Protein AF-A0A662STI5-F1 (afdb_monomer_lite)

Sequence (161 aa):
CRAIEQAEGKAYVLIDSKSPAATAALYTACLLKGAQPFTLSPGAPSPLPVAKSLELGENEKAVLLALLELGEATVREIASVVSLEKGRRGRPRRGEESGKAKEALVDYYIDKLRKLGLVKNSLRKANRQLIYLLTEEGESTARFIAAAEGYLAHPQIEVEA

Structure (mmCIF, N/CA/C/O backbone):
data_AF-A0A662STI5-F1
#
_entry.id   AF-A0A662STI5-F1
#
loop_
_atom_site.group_PDB
_atom_site.id
_atom_site.type_symbol
_atom_site.label_atom_id
_atom_site.label_alt_id
_atom_site.label_comp_id
_atom_site.label_asym_id
_atom_site.label_entity_id
_atom_site.label_seq_id
_atom_site.pdbx_PDB_ins_code
_atom_site.Cartn_x
_atom_site.Cartn_y
_atom_site.Cartn_z
_atom_site.occupancy
_atom_site.B_iso_or_equiv
_atom_site.auth_seq_id
_atom_site.auth_comp_id
_atom_site.auth_asym_id
_atom_site.auth_atom_id
_atom_site.pdbx_PDB_model_num
ATOM 1 N N . CYS A 1 1 ? 21.373 -1.594 -24.926 1.00 44.91 1 CYS A N 1
ATOM 2 C CA . CYS A 1 1 ? 20.059 -2.065 -24.434 1.00 44.91 1 CYS A CA 1
ATOM 3 C C . CYS A 1 1 ? 19.140 -2.388 -25.610 1.00 44.91 1 CYS A C 1
ATOM 5 O O . CYS A 1 1 ? 19.029 -1.573 -26.518 1.00 44.91 1 CYS A O 1
ATOM 7 N N . ARG A 1 2 ? 18.520 -3.572 -25.625 1.00 44.34 2 ARG A N 1
ATOM 8 C CA . ARG A 1 2 ? 17.492 -3.965 -26.603 1.00 44.34 2 ARG A CA 1
ATOM 9 C C . ARG A 1 2 ? 16.184 -4.173 -25.839 1.00 44.34 2 ARG A C 1
ATOM 11 O O . ARG A 1 2 ? 16.190 -4.902 -24.854 1.00 44.34 2 ARG A O 1
ATOM 18 N N . ALA A 1 3 ? 15.100 -3.538 -26.278 1.00 46.34 3 ALA A N 1
ATOM 19 C CA . ALA A 1 3 ? 13.754 -3.935 -25.875 1.00 46.34 3 ALA A CA 1
ATOM 20 C C . ALA A 1 3 ? 13.403 -5.201 -26.663 1.00 46.34 3 ALA A C 1
ATOM 22 O O . ALA A 1 3 ? 13.527 -5.189 -27.889 1.00 46.34 3 ALA A O 1
ATOM 23 N N . ILE A 1 4 ? 13.035 -6.288 -25.987 1.00 51.09 4 ILE A N 1
ATOM 24 C CA . ILE A 1 4 ? 12.625 -7.525 -26.656 1.00 51.09 4 ILE A CA 1
ATOM 25 C C . ILE A 1 4 ? 11.181 -7.839 -26.265 1.00 51.09 4 ILE A C 1
ATOM 27 O O . ILE A 1 4 ? 10.839 -7.855 -25.086 1.00 51.09 4 ILE A O 1
ATOM 31 N N . GLU A 1 5 ? 10.391 -8.005 -27.327 1.00 54.44 5 GLU A N 1
ATOM 32 C CA . GLU A 1 5 ? 9.083 -8.645 -27.493 1.00 54.44 5 GLU A CA 1
ATOM 33 C C . GLU A 1 5 ? 8.128 -8.704 -26.291 1.00 54.44 5 GLU A C 1
ATOM 35 O O . GLU A 1 5 ? 8.380 -9.342 -25.271 1.00 54.44 5 GLU A O 1
ATOM 40 N N . GLN A 1 6 ? 6.939 -8.124 -26.494 1.00 51.53 6 GLN A N 1
ATOM 41 C CA . GLN A 1 6 ? 5.747 -8.516 -25.749 1.00 51.53 6 GLN A CA 1
ATOM 42 C C . GLN A 1 6 ? 5.339 -9.924 -26.189 1.00 51.53 6 GLN A C 1
ATOM 44 O O . GLN A 1 6 ? 4.717 -10.093 -27.235 1.00 51.53 6 GLN A O 1
ATOM 49 N N . ALA A 1 7 ? 5.659 -10.925 -25.379 1.00 52.59 7 ALA A N 1
ATOM 50 C CA . ALA A 1 7 ? 5.069 -12.252 -25.491 1.00 52.59 7 ALA A CA 1
ATOM 51 C C . ALA A 1 7 ? 4.117 -12.448 -24.306 1.00 52.59 7 ALA A C 1
ATOM 53 O O . ALA A 1 7 ? 4.483 -12.187 -23.161 1.00 52.59 7 ALA A O 1
ATOM 54 N N . GLU A 1 8 ? 2.873 -12.855 -24.577 1.00 57.47 8 GLU A N 1
ATOM 55 C CA . GLU A 1 8 ? 1.885 -13.215 -23.541 1.00 57.47 8 GLU A CA 1
ATOM 56 C C . GLU A 1 8 ? 1.605 -12.115 -22.487 1.00 57.47 8 GLU A C 1
ATOM 58 O O . GLU A 1 8 ? 1.309 -12.410 -21.330 1.00 57.47 8 GLU A O 1
ATOM 63 N N . GLY A 1 9 ? 1.722 -10.832 -22.853 1.00 57.84 9 GLY A N 1
ATOM 64 C CA . GLY A 1 9 ? 1.505 -9.705 -21.930 1.00 57.84 9 GLY A CA 1
ATOM 65 C C . GLY A 1 9 ? 2.665 -9.420 -20.963 1.00 57.84 9 GLY A C 1
ATOM 66 O O . GLY A 1 9 ? 2.516 -8.604 -20.054 1.00 57.84 9 GLY A O 1
ATOM 67 N N . LYS A 1 10 ? 3.827 -10.055 -21.151 1.00 57.94 10 LYS A N 1
ATOM 68 C CA . LYS A 1 10 ? 5.047 -9.831 -20.358 1.00 57.94 10 LYS A CA 1
ATOM 69 C C . LYS A 1 10 ? 6.057 -9.017 -21.165 1.00 57.94 10 LYS A C 1
ATOM 71 O O . LYS A 1 10 ? 6.181 -9.221 -22.370 1.00 57.94 10 LYS A O 1
ATOM 76 N N . ALA A 1 11 ? 6.774 -8.102 -20.509 1.00 62.59 11 ALA A N 1
ATOM 77 C CA . ALA A 1 11 ? 7.857 -7.342 -21.130 1.00 62.59 11 ALA A CA 1
ATOM 78 C C . ALA A 1 11 ? 9.202 -7.745 -20.524 1.00 62.59 11 ALA A C 1
ATOM 80 O O . ALA A 1 11 ? 9.380 -7.756 -19.306 1.00 62.59 11 ALA A O 1
ATOM 81 N N . TYR A 1 12 ? 10.174 -8.050 -21.377 1.00 62.16 12 TYR A N 1
ATOM 82 C CA . TYR A 1 12 ? 11.503 -8.456 -20.938 1.00 62.16 12 TYR A CA 1
ATOM 83 C C . TYR A 1 12 ? 12.468 -7.275 -21.050 1.00 62.16 12 TYR A C 1
ATOM 85 O O . TYR A 1 12 ? 12.657 -6.698 -22.123 1.00 62.16 12 TYR A O 1
ATOM 93 N N . VAL A 1 13 ? 13.089 -6.911 -19.927 1.00 63.44 13 VAL A N 1
ATOM 94 C CA . VAL A 1 13 ? 14.105 -5.861 -19.857 1.00 63.44 13 VAL A CA 1
ATOM 95 C C . VAL A 1 13 ? 15.464 -6.532 -19.714 1.00 63.44 13 VAL A C 1
ATOM 97 O O . VAL A 1 13 ? 15.812 -7.103 -18.679 1.00 63.44 13 VAL A O 1
ATOM 100 N N . LEU A 1 14 ? 16.270 -6.451 -20.770 1.00 63.44 14 LEU A N 1
ATOM 101 C CA . LEU A 1 14 ? 17.665 -6.854 -20.684 1.00 63.44 14 LEU A CA 1
ATOM 102 C C . LEU 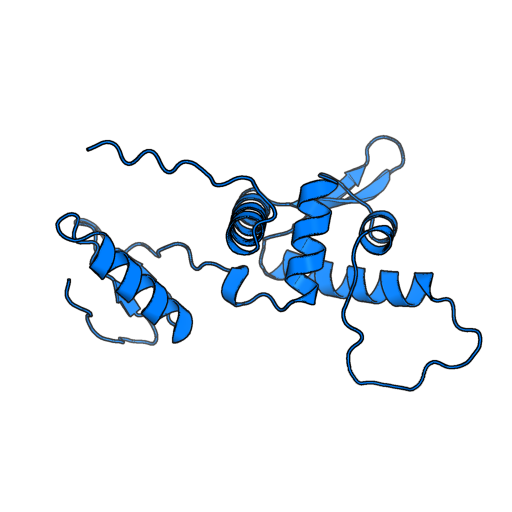A 1 14 ? 18.425 -5.816 -19.850 1.00 63.44 14 LEU A C 1
ATOM 104 O O . LEU A 1 14 ? 18.643 -4.691 -20.307 1.00 63.44 14 LEU A O 1
ATOM 108 N N . ILE A 1 15 ? 18.835 -6.209 -18.644 1.00 62.03 15 ILE A N 1
ATOM 109 C CA . ILE A 1 15 ? 19.757 -5.426 -17.823 1.00 62.03 15 ILE A CA 1
ATOM 110 C C . ILE A 1 15 ? 21.153 -5.605 -18.411 1.00 62.03 15 ILE A C 1
ATOM 112 O O . ILE A 1 15 ? 21.762 -6.663 -18.278 1.00 62.03 15 ILE A O 1
ATOM 116 N N . ASP A 1 16 ? 21.644 -4.568 -19.081 1.00 58.94 16 ASP A N 1
ATOM 117 C CA . ASP A 1 16 ? 23.024 -4.489 -19.549 1.00 58.94 16 ASP A CA 1
ATOM 118 C C . ASP A 1 16 ? 23.764 -3.479 -18.667 1.00 58.94 16 ASP A C 1
ATOM 120 O O . ASP A 1 16 ? 23.479 -2.277 -18.710 1.00 58.94 16 ASP A O 1
ATOM 124 N N . SER A 1 17 ? 24.706 -3.965 -17.853 1.00 58.00 17 SER A N 1
ATOM 125 C CA . SER A 1 17 ? 25.509 -3.137 -16.941 1.00 58.00 17 SER A CA 1
ATOM 126 C C . SER A 1 17 ? 2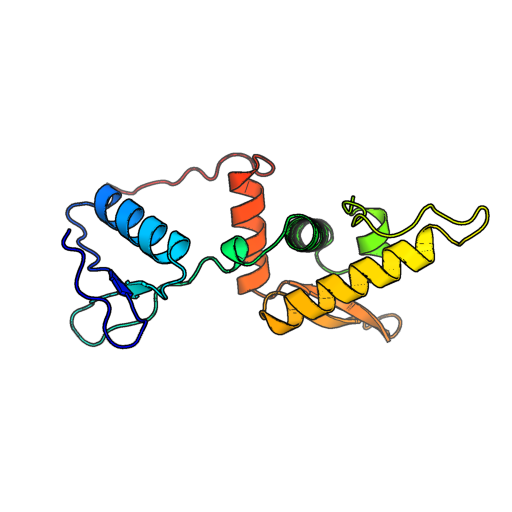6.338 -2.076 -17.669 1.00 58.00 17 SER A C 1
ATOM 128 O O . SER A 1 17 ? 26.776 -1.111 -17.051 1.00 58.00 17 SER A O 1
ATOM 130 N N . LYS A 1 18 ? 26.503 -2.194 -18.994 1.00 64.81 18 LYS A N 1
ATOM 131 C CA . LYS A 1 18 ? 27.206 -1.211 -19.828 1.00 64.81 18 LYS A CA 1
ATOM 132 C C . LYS A 1 18 ? 26.407 0.069 -20.078 1.00 64.81 18 LYS A C 1
ATOM 134 O O . LYS A 1 18 ? 26.976 1.051 -20.548 1.00 64.81 18 LYS A O 1
ATOM 139 N N . SER A 1 19 ? 25.099 0.086 -19.802 1.00 70.00 19 SER A N 1
ATOM 140 C CA . SER A 1 19 ? 24.299 1.314 -19.883 1.00 70.00 19 SER A CA 1
ATOM 141 C C . SER A 1 19 ? 23.161 1.331 -18.852 1.00 70.00 19 SER A C 1
ATOM 143 O O . SER A 1 19 ? 22.010 0.996 -19.165 1.00 70.00 19 SER A O 1
ATOM 145 N N . PRO A 1 20 ? 23.456 1.769 -17.614 1.00 69.31 20 PRO A N 1
ATOM 146 C CA . PRO A 1 20 ? 22.455 1.907 -16.556 1.00 69.31 20 PRO A CA 1
ATOM 147 C C . PRO A 1 20 ? 21.299 2.841 -16.944 1.00 69.31 20 PRO A C 1
ATOM 149 O O . PRO A 1 20 ? 20.137 2.511 -16.723 1.00 69.31 20 PRO A O 1
ATOM 152 N N . ALA A 1 21 ? 21.597 3.965 -17.608 1.00 70.19 21 ALA A N 1
ATOM 153 C CA . ALA A 1 21 ? 20.594 4.954 -18.013 1.00 70.19 21 ALA A CA 1
ATOM 154 C C . ALA A 1 21 ? 19.565 4.392 -19.009 1.00 70.19 21 ALA A C 1
ATOM 156 O O . ALA A 1 21 ? 18.362 4.606 -18.863 1.00 70.19 21 ALA A O 1
ATOM 157 N N . ALA A 1 22 ? 20.019 3.628 -20.006 1.00 67.81 22 ALA A N 1
ATOM 158 C CA . ALA A 1 22 ? 19.121 3.023 -20.983 1.00 67.81 22 ALA A CA 1
ATOM 159 C C . ALA A 1 22 ? 18.319 1.851 -20.387 1.00 67.81 22 ALA A C 1
ATOM 161 O O . ALA A 1 22 ? 17.165 1.645 -20.763 1.00 67.81 22 ALA A O 1
ATOM 162 N N . THR A 1 23 ? 18.884 1.126 -19.417 1.00 70.50 23 THR A N 1
ATOM 163 C CA . THR A 1 23 ? 18.156 0.102 -18.650 1.00 70.50 23 THR A CA 1
ATOM 164 C C . THR A 1 23 ? 17.048 0.729 -17.797 1.00 70.50 23 THR A C 1
ATOM 166 O O . THR A 1 23 ? 15.911 0.260 -17.836 1.00 70.50 23 THR A O 1
ATOM 169 N N . ALA A 1 24 ? 17.337 1.835 -17.103 1.00 71.12 24 ALA A N 1
ATOM 170 C CA . ALA A 1 24 ? 16.351 2.579 -16.320 1.00 71.12 24 ALA A CA 1
ATOM 171 C C . ALA A 1 24 ? 15.213 3.132 -17.197 1.00 71.12 24 ALA A C 1
ATOM 173 O O . ALA A 1 24 ? 14.042 2.979 -16.857 1.00 71.12 24 ALA A O 1
ATOM 174 N N . ALA A 1 25 ? 15.534 3.705 -18.361 1.00 71.06 25 ALA A N 1
ATOM 175 C CA . ALA A 1 25 ? 14.530 4.218 -19.294 1.00 71.06 25 ALA A CA 1
ATOM 176 C C . ALA A 1 25 ? 13.579 3.119 -19.806 1.00 71.06 25 ALA A C 1
ATOM 178 O O . ALA A 1 25 ? 12.366 3.326 -19.865 1.00 71.06 25 ALA A O 1
ATOM 179 N N . LEU A 1 26 ? 14.111 1.937 -20.144 1.00 70.44 26 LEU A N 1
ATOM 180 C CA . LEU A 1 26 ? 13.309 0.796 -20.599 1.00 70.44 26 LEU A CA 1
ATOM 181 C C . LEU A 1 26 ? 12.436 0.214 -19.489 1.00 70.44 26 LEU A C 1
ATOM 183 O O . LEU A 1 26 ? 11.276 -0.112 -19.736 1.00 70.44 26 LEU A O 1
ATOM 187 N N . TYR A 1 27 ? 12.973 0.114 -18.275 1.00 74.38 27 TYR A N 1
ATOM 188 C CA . TYR A 1 27 ? 12.219 -0.305 -17.101 1.00 74.38 27 TYR A CA 1
ATOM 189 C C . TYR A 1 27 ? 11.026 0.632 -16.851 1.00 74.38 27 TYR A C 1
ATOM 191 O O . TYR A 1 27 ? 9.886 0.170 -16.814 1.00 74.38 27 TYR A O 1
ATOM 199 N N . THR A 1 28 ? 11.251 1.948 -16.823 1.00 69.69 28 THR A N 1
ATOM 200 C CA . THR A 1 28 ? 10.182 2.950 -16.672 1.00 69.69 28 THR A CA 1
ATOM 201 C C . THR A 1 28 ? 9.148 2.869 -17.798 1.00 69.69 28 THR A C 1
ATOM 203 O O . THR A 1 28 ? 7.947 2.931 -17.543 1.00 69.69 28 THR A O 1
ATOM 206 N N . ALA A 1 29 ? 9.582 2.679 -19.047 1.00 68.62 29 ALA A N 1
ATOM 207 C CA . ALA A 1 29 ? 8.671 2.533 -20.181 1.00 68.62 29 ALA A CA 1
ATOM 208 C C . ALA A 1 29 ? 7.786 1.275 -20.080 1.00 68.62 29 ALA A C 1
ATOM 210 O O . ALA A 1 29 ? 6.603 1.343 -20.417 1.00 68.62 29 ALA A O 1
ATOM 211 N N . CYS A 1 30 ? 8.326 0.150 -19.593 1.00 69.31 30 CYS A N 1
ATOM 212 C CA . CYS A 1 30 ? 7.550 -1.073 -19.354 1.00 69.31 30 CYS A CA 1
ATOM 213 C C . CYS A 1 30 ? 6.457 -0.833 -18.314 1.00 69.31 30 CYS A C 1
ATOM 215 O O . CYS A 1 30 ? 5.295 -1.172 -18.545 1.00 69.31 30 CYS A O 1
ATOM 217 N N . LEU A 1 31 ? 6.820 -0.168 -17.218 1.00 69.12 31 LEU A N 1
ATOM 218 C CA . LEU A 1 31 ? 5.886 0.160 -16.155 1.00 69.12 31 LEU A CA 1
ATOM 219 C C . LEU A 1 31 ? 4.757 1.093 -16.630 1.00 69.12 31 LEU A C 1
ATOM 221 O O . LEU A 1 31 ? 3.587 0.812 -16.389 1.00 69.12 31 LEU A O 1
ATOM 225 N N . LEU A 1 32 ? 5.078 2.154 -17.382 1.00 64.56 32 LEU A N 1
ATOM 226 C CA . LEU A 1 32 ? 4.081 3.080 -17.946 1.00 64.56 32 LEU A CA 1
ATOM 227 C C . LEU A 1 32 ? 3.114 2.410 -18.934 1.00 64.56 32 LEU A C 1
ATOM 229 O O . LE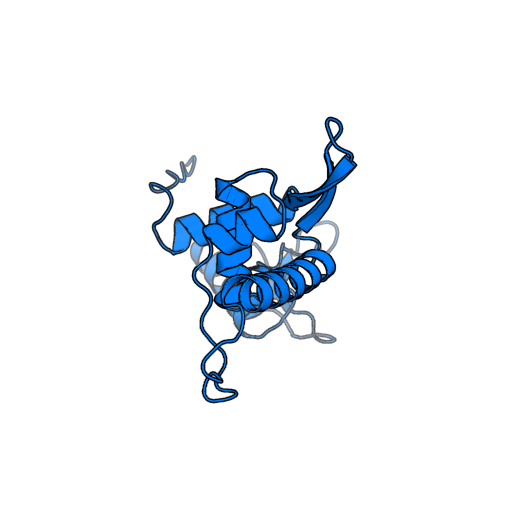U A 1 32 ? 2.008 2.900 -19.157 1.00 64.56 32 LEU A O 1
ATOM 233 N N . LYS A 1 33 ? 3.529 1.303 -19.554 1.00 66.00 33 LYS A N 1
ATOM 234 C CA . LYS A 1 33 ? 2.703 0.506 -20.469 1.00 66.00 33 LYS A CA 1
ATOM 235 C C . LYS A 1 33 ? 1.936 -0.617 -19.762 1.00 66.00 33 LYS A C 1
ATOM 237 O O . LYS A 1 33 ? 1.266 -1.385 -20.446 1.00 66.00 33 LYS A O 1
ATOM 242 N N . GLY A 1 34 ? 2.016 -0.705 -18.431 1.00 59.22 34 GLY A N 1
ATOM 243 C CA . GLY A 1 34 ? 1.344 -1.736 -17.637 1.00 59.22 34 GLY A CA 1
ATOM 244 C C . GLY A 1 34 ? 1.923 -3.137 -17.836 1.00 59.22 34 GLY A C 1
ATOM 245 O O . GLY A 1 34 ? 1.229 -4.123 -17.608 1.00 59.22 34 GLY A O 1
ATOM 246 N N . ALA A 1 35 ? 3.170 -3.242 -18.300 1.00 65.12 35 ALA A N 1
ATOM 247 C CA . ALA A 1 35 ? 3.834 -4.519 -18.505 1.00 65.12 35 ALA A CA 1
ATOM 248 C C . ALA A 1 35 ? 4.718 -4.861 -17.300 1.00 65.12 35 ALA A C 1
ATOM 250 O O . ALA A 1 35 ? 5.471 -4.014 -16.823 1.00 65.12 35 ALA A O 1
ATOM 251 N N . GLN A 1 36 ? 4.673 -6.116 -16.844 1.00 67.25 36 GLN A N 1
ATOM 252 C CA . GLN A 1 36 ? 5.585 -6.639 -15.824 1.00 67.25 36 GLN A CA 1
ATOM 253 C C . GLN A 1 36 ? 6.995 -6.748 -16.428 1.00 67.25 36 GLN A C 1
ATOM 255 O O . GLN A 1 36 ? 7.177 -7.560 -17.341 1.00 67.25 36 GLN A O 1
ATOM 260 N N . PRO A 1 37 ? 7.984 -5.970 -15.946 1.00 69.75 37 PRO A N 1
ATOM 261 C CA . PRO A 1 37 ? 9.355 -6.095 -16.400 1.00 69.75 37 PRO A CA 1
ATOM 262 C C . PRO A 1 37 ? 9.997 -7.349 -15.793 1.00 69.75 37 PRO A C 1
ATOM 264 O O . PRO A 1 37 ? 9.776 -7.680 -14.626 1.00 69.75 37 PRO A O 1
ATOM 267 N N . PHE A 1 38 ? 10.821 -8.032 -16.580 1.00 65.75 38 PHE A N 1
ATOM 268 C CA . PHE A 1 38 ? 11.664 -9.148 -16.143 1.00 65.75 38 PHE A CA 1
ATOM 269 C C . PHE A 1 38 ? 13.128 -8.837 -16.424 1.00 65.75 38 PHE A C 1
ATOM 271 O O . PHE A 1 38 ? 13.431 -8.240 -17.454 1.00 65.75 38 PHE A O 1
ATOM 278 N N . THR A 1 39 ? 14.033 -9.276 -15.552 1.00 66.81 39 THR A N 1
ATOM 279 C CA . THR A 1 39 ? 15.458 -9.355 -15.874 1.00 66.81 39 THR A CA 1
ATOM 280 C C . THR A 1 39 ? 15.709 -10.547 -16.787 1.00 66.81 39 THR A C 1
ATOM 282 O O . THR A 1 39 ? 15.073 -11.592 -16.652 1.00 66.81 39 THR A O 1
ATOM 285 N N . LEU A 1 40 ? 16.668 -10.410 -17.697 1.00 62.84 40 LEU A N 1
ATOM 286 C CA . LEU A 1 40 ? 17.278 -11.535 -18.403 1.00 62.84 40 LEU A CA 1
ATOM 287 C C . LEU A 1 40 ? 18.680 -11.757 -17.820 1.00 62.84 40 LEU A C 1
ATOM 289 O O . LEU A 1 40 ? 19.671 -11.291 -18.377 1.00 62.84 40 LEU A O 1
ATOM 293 N N . SER A 1 41 ? 18.763 -12.417 -16.664 1.00 58.34 41 SER A N 1
ATOM 294 C CA . SER A 1 41 ? 20.034 -12.915 -16.121 1.00 58.34 41 SER A CA 1
ATOM 295 C C . SER A 1 41 ? 20.386 -14.275 -16.748 1.00 58.34 41 SER A C 1
ATOM 297 O O . SER A 1 41 ? 19.473 -15.031 -17.098 1.00 58.34 41 SER A O 1
ATOM 299 N N . PRO A 1 42 ? 21.677 -14.642 -16.876 1.00 50.31 42 PRO A N 1
ATOM 300 C CA . PRO A 1 42 ? 22.062 -15.982 -17.311 1.00 50.31 42 PRO A CA 1
ATOM 301 C C . PRO A 1 42 ? 21.597 -17.003 -16.259 1.00 50.31 42 PRO A C 1
ATOM 303 O O . PRO A 1 42 ? 22.208 -17.127 -15.203 1.00 50.31 42 PRO A O 1
ATOM 306 N N . GLY A 1 43 ? 20.478 -17.687 -16.507 1.00 57.19 43 GLY A N 1
ATOM 307 C CA . GLY A 1 43 ? 19.956 -18.727 -15.614 1.00 57.19 43 GLY A CA 1
ATOM 308 C C . GLY A 1 43 ? 18.435 -18.866 -15.613 1.00 57.19 43 GLY A C 1
ATOM 309 O O . GLY A 1 43 ? 17.947 -19.988 -15.622 1.00 57.19 43 GLY A O 1
ATOM 310 N N . ALA A 1 44 ? 17.688 -17.759 -15.654 1.00 61.19 44 ALA A N 1
ATOM 311 C CA . ALA A 1 44 ? 16.234 -17.717 -15.858 1.00 61.19 44 ALA A CA 1
ATOM 312 C C . ALA A 1 44 ? 15.752 -16.255 -15.847 1.00 61.19 44 ALA A C 1
ATOM 314 O O . ALA A 1 44 ? 16.353 -15.430 -15.153 1.00 61.19 44 ALA A O 1
ATOM 315 N N . PRO A 1 45 ? 14.655 -15.918 -16.549 1.00 65.56 45 PRO A N 1
ATOM 316 C CA . PRO A 1 45 ? 14.018 -14.625 -16.371 1.00 65.56 45 PRO A CA 1
ATOM 317 C C . PRO A 1 45 ? 13.451 -14.499 -14.951 1.00 65.56 45 PRO A C 1
ATOM 319 O O . PRO A 1 45 ? 12.678 -15.352 -14.515 1.00 65.56 45 PRO A O 1
ATOM 322 N N . SER A 1 46 ? 13.804 -13.428 -14.236 1.00 62.31 46 SER A N 1
ATOM 323 C CA . SER A 1 46 ? 13.239 -13.114 -12.916 1.00 62.31 46 SER A CA 1
ATOM 324 C C . SER A 1 46 ? 12.423 -11.822 -12.980 1.00 62.31 46 SER A C 1
ATOM 326 O O . SER A 1 46 ? 12.834 -10.885 -13.666 1.00 62.31 46 SER A O 1
ATOM 328 N N . PRO A 1 47 ? 11.245 -11.743 -12.336 1.00 63.34 47 PRO A N 1
ATOM 329 C CA . PRO A 1 47 ? 10.453 -10.521 -12.352 1.00 63.34 47 PRO A CA 1
ATOM 330 C C . PRO A 1 47 ? 11.235 -9.407 -11.661 1.00 63.34 47 PRO A C 1
ATOM 332 O O . PRO A 1 47 ? 11.736 -9.578 -10.550 1.00 63.34 47 PRO A O 1
ATOM 335 N N . LEU A 1 48 ? 11.338 -8.259 -12.325 1.00 62.56 48 LEU A N 1
ATOM 336 C CA . LEU A 1 48 ? 11.786 -7.050 -11.660 1.00 62.56 48 LEU A CA 1
ATOM 337 C C . LEU A 1 48 ? 10.680 -6.563 -10.726 1.00 62.56 48 LEU A C 1
ATOM 339 O O . LEU A 1 48 ? 9.500 -6.729 -11.054 1.00 62.56 48 LEU A O 1
ATOM 343 N N . PRO A 1 49 ? 11.030 -5.939 -9.588 1.00 61.22 49 PRO A N 1
ATOM 344 C CA . PRO A 1 49 ? 10.040 -5.281 -8.755 1.00 61.22 49 PRO A CA 1
ATOM 345 C C . PRO A 1 49 ? 9.220 -4.354 -9.646 1.00 61.22 49 PRO A C 1
ATOM 347 O O . PRO A 1 49 ? 9.787 -3.519 -10.345 1.00 61.22 49 PRO A O 1
ATOM 350 N N . VAL A 1 50 ? 7.905 -4.525 -9.696 1.00 62.12 50 VAL A N 1
ATOM 351 C CA . VAL A 1 50 ? 7.040 -3.474 -10.228 1.00 62.12 50 VAL A CA 1
ATOM 352 C C . VAL A 1 50 ? 6.929 -2.468 -9.113 1.00 62.12 50 VAL A C 1
ATOM 354 O O . VAL A 1 50 ? 6.626 -2.830 -7.976 1.00 62.12 50 VAL A O 1
ATOM 357 N N . ALA A 1 51 ? 7.197 -1.207 -9.422 1.00 60.41 51 ALA A N 1
ATOM 358 C CA . ALA A 1 51 ? 6.915 -0.146 -8.484 1.00 60.41 51 ALA A CA 1
ATOM 359 C C . ALA A 1 51 ? 5.386 -0.098 -8.305 1.00 60.41 51 ALA A C 1
ATOM 361 O O . ALA A 1 51 ? 4.691 0.550 -9.083 1.00 60.41 51 ALA A O 1
ATOM 362 N N . LYS A 1 52 ? 4.849 -0.823 -7.308 1.00 59.34 52 LYS A N 1
ATOM 363 C CA . LYS A 1 52 ? 3.418 -0.812 -6.944 1.00 59.34 52 LYS A CA 1
ATOM 364 C C . LYS A 1 52 ? 2.916 0.610 -6.694 1.00 59.34 52 LYS A C 1
ATOM 366 O O . LYS A 1 52 ? 1.727 0.861 -6.823 1.00 59.34 52 LYS A O 1
ATOM 371 N N . SER A 1 53 ? 3.827 1.550 -6.421 1.00 56.22 53 SER A N 1
ATOM 372 C CA . SER A 1 53 ? 3.586 2.996 -6.406 1.00 56.22 53 SER A CA 1
ATOM 373 C C . SER A 1 53 ? 2.902 3.537 -7.667 1.00 56.22 53 SER A C 1
ATOM 375 O O . SER A 1 53 ? 2.196 4.534 -7.565 1.00 56.22 53 SER A O 1
ATOM 377 N N . LEU A 1 54 ? 3.059 2.896 -8.830 1.00 57.72 54 LEU A N 1
ATOM 378 C CA . LEU A 1 54 ? 2.395 3.296 -10.077 1.00 57.72 54 LEU A CA 1
ATOM 379 C C . LEU A 1 54 ? 0.921 2.883 -10.151 1.00 57.72 54 LEU A C 1
ATOM 381 O O . LEU A 1 54 ? 0.174 3.450 -10.943 1.00 57.72 54 LEU A O 1
ATOM 385 N N . GLU A 1 55 ? 0.494 1.931 -9.321 1.00 67.44 55 GLU A N 1
ATOM 386 C CA . GLU A 1 55 ? -0.914 1.544 -9.171 1.00 67.44 55 GLU A CA 1
ATOM 387 C C . GLU A 1 55 ? -1.633 2.377 -8.095 1.00 67.44 55 GLU A C 1
ATOM 389 O O . GLU A 1 55 ? -2.855 2.286 -7.949 1.00 67.44 55 GLU A O 1
ATOM 394 N N . LEU A 1 56 ? -0.895 3.191 -7.328 1.00 78.44 56 LEU A N 1
ATOM 395 C CA . LEU A 1 56 ? -1.449 3.980 -6.231 1.00 78.44 56 LEU A CA 1
ATOM 396 C C . LEU A 1 56 ? -1.985 5.324 -6.731 1.00 78.44 56 LEU A C 1
ATOM 398 O O . LEU A 1 56 ? -1.254 6.131 -7.307 1.00 78.44 56 LEU A O 1
ATOM 402 N N . GLY A 1 57 ? -3.258 5.591 -6.440 1.00 82.62 57 GLY A N 1
ATOM 403 C CA . GLY A 1 57 ? -3.821 6.933 -6.531 1.00 82.62 57 GLY A CA 1
ATOM 404 C C . GLY A 1 57 ? -3.327 7.835 -5.397 1.00 82.62 57 GLY A C 1
ATOM 405 O O . GLY A 1 57 ? -2.753 7.373 -4.412 1.00 82.62 57 GLY A O 1
ATOM 406 N N . GLU A 1 58 ? -3.580 9.138 -5.519 1.00 83.69 58 GLU A N 1
ATOM 407 C CA . GLU A 1 58 ? -3.133 10.155 -4.550 1.00 83.69 58 GLU A CA 1
ATOM 408 C C . GLU A 1 58 ? -3.585 9.855 -3.112 1.00 83.69 58 GLU A C 1
ATOM 410 O O . GLU A 1 58 ? -2.818 9.990 -2.160 1.00 83.69 58 GLU A O 1
ATOM 415 N N . ASN A 1 59 ? -4.808 9.351 -2.942 1.00 87.56 59 ASN A N 1
ATOM 416 C CA . ASN A 1 59 ? -5.329 9.001 -1.622 1.00 87.56 59 ASN A CA 1
ATOM 417 C C . ASN A 1 59 ? -4.673 7.737 -1.042 1.00 87.56 59 ASN A C 1
ATOM 419 O O . ASN A 1 59 ? -4.419 7.678 0.161 1.00 87.56 59 ASN A O 1
ATOM 423 N N . GLU A 1 60 ? -4.372 6.733 -1.872 1.00 89.88 60 GLU A N 1
ATOM 424 C CA . GLU A 1 60 ? -3.609 5.558 -1.452 1.00 89.88 60 GLU A CA 1
ATOM 425 C C . GLU A 1 60 ? -2.179 5.940 -1.038 1.00 89.88 60 GLU A C 1
ATOM 427 O O . GLU A 1 60 ? -1.710 5.484 0.007 1.00 89.88 60 GLU A O 1
ATOM 432 N N . LYS A 1 61 ? -1.514 6.822 -1.798 1.00 88.25 61 LYS A N 1
ATOM 433 C CA . LYS A 1 61 ? -0.191 7.362 -1.443 1.00 88.25 61 LYS A CA 1
ATOM 434 C C . LYS A 1 61 ? -0.234 8.114 -0.114 1.00 88.25 61 LYS A C 1
ATOM 436 O O . LYS A 1 61 ? 0.588 7.842 0.754 1.00 88.25 61 LYS A O 1
ATOM 441 N N . ALA A 1 62 ? -1.222 8.990 0.083 1.00 89.19 62 ALA A N 1
ATOM 442 C CA . ALA A 1 62 ? -1.375 9.757 1.318 1.00 89.19 62 ALA A CA 1
ATOM 443 C C . ALA A 1 62 ? -1.509 8.853 2.555 1.00 89.19 62 ALA A C 1
ATOM 445 O O . ALA A 1 62 ? -0.880 9.102 3.582 1.00 89.19 62 ALA A O 1
ATOM 446 N N . VAL A 1 63 ? -2.291 7.771 2.460 1.00 92.12 63 VAL A N 1
ATOM 447 C CA . VAL A 1 63 ? -2.422 6.783 3.546 1.00 92.12 63 VAL A CA 1
ATOM 448 C C . VAL A 1 63 ? -1.115 6.026 3.782 1.00 92.12 63 VAL A C 1
ATOM 450 O O . VAL A 1 63 ? -0.744 5.796 4.933 1.00 92.12 63 VAL A O 1
ATOM 453 N N . LEU A 1 64 ? -0.400 5.662 2.715 1.00 91.19 64 LEU A N 1
ATOM 454 C CA . LEU A 1 64 ? 0.886 4.974 2.803 1.00 91.19 64 LEU A CA 1
ATOM 455 C C . LEU A 1 64 ? 1.954 5.844 3.495 1.00 91.19 64 LEU A C 1
ATOM 457 O O . LEU A 1 64 ? 2.675 5.357 4.363 1.00 91.19 64 LEU A O 1
ATOM 461 N N . LEU A 1 65 ? 2.016 7.135 3.150 1.00 90.31 65 LEU A N 1
ATOM 462 C CA . LEU A 1 65 ? 2.924 8.113 3.757 1.00 90.31 65 LEU A CA 1
ATOM 463 C C . LEU A 1 65 ? 2.581 8.383 5.227 1.00 90.31 65 LEU A C 1
ATOM 465 O O . LEU A 1 65 ? 3.475 8.416 6.066 1.00 90.31 65 LEU A O 1
ATOM 469 N N . ALA A 1 66 ? 1.296 8.489 5.569 1.00 91.94 66 ALA A N 1
ATOM 470 C CA . ALA A 1 66 ? 0.882 8.623 6.964 1.00 91.94 66 ALA A CA 1
ATOM 471 C C . ALA A 1 66 ? 1.268 7.405 7.814 1.00 91.94 66 ALA A C 1
ATOM 473 O O . ALA A 1 66 ? 1.689 7.550 8.958 1.00 91.94 66 ALA A O 1
ATOM 474 N N . LEU A 1 67 ? 1.152 6.193 7.263 1.00 94.00 67 LEU A N 1
ATOM 475 C CA . LEU A 1 67 ? 1.615 4.983 7.942 1.00 94.00 67 LEU A CA 1
ATOM 476 C C . LEU A 1 67 ? 3.141 4.936 8.087 1.00 94.00 67 LEU A C 1
ATOM 478 O O . LEU A 1 67 ? 3.624 4.403 9.081 1.00 94.00 67 LEU A O 1
ATOM 482 N N . LEU A 1 68 ? 3.890 5.502 7.137 1.00 91.81 68 LEU A N 1
ATOM 483 C CA . LEU A 1 68 ? 5.344 5.634 7.246 1.00 91.81 68 LEU A CA 1
ATOM 484 C C . LEU A 1 68 ? 5.738 6.573 8.396 1.00 91.81 68 LEU A C 1
ATOM 486 O O . LEU A 1 68 ? 6.666 6.264 9.135 1.00 91.81 68 LEU A O 1
ATOM 490 N N . GLU A 1 69 ? 5.025 7.688 8.563 1.00 90.25 69 GLU A N 1
ATOM 491 C CA . GLU A 1 69 ? 5.266 8.651 9.646 1.00 90.25 69 GLU A CA 1
ATOM 492 C C . GLU A 1 69 ? 4.877 8.088 11.022 1.00 90.25 69 GLU A C 1
ATOM 494 O O . GLU A 1 69 ? 5.619 8.231 11.992 1.00 90.25 69 GLU A O 1
ATOM 499 N N . LEU A 1 70 ? 3.721 7.422 11.111 1.00 90.56 70 LEU A N 1
ATOM 500 C CA . LEU A 1 70 ? 3.186 6.909 12.376 1.00 90.56 70 LEU A CA 1
ATOM 501 C C . LEU A 1 70 ? 3.798 5.560 12.799 1.00 90.56 70 LEU A C 1
ATOM 503 O O . LEU A 1 70 ? 3.747 5.206 13.978 1.00 90.56 70 LEU A O 1
ATOM 507 N N . GLY A 1 71 ? 4.341 4.783 11.857 1.00 91.00 71 GLY A N 1
ATOM 508 C CA . GLY A 1 71 ? 4.888 3.439 12.069 1.00 91.00 71 GLY A CA 1
ATOM 509 C C . GLY A 1 71 ? 3.813 2.366 12.290 1.00 91.00 71 GLY A C 1
ATOM 510 O O . GLY A 1 71 ? 3.654 1.455 11.475 1.00 91.00 71 GLY A O 1
ATOM 511 N N . GLU A 1 72 ? 3.049 2.477 13.378 1.00 91.44 72 GLU A N 1
ATOM 512 C CA . GLU A 1 72 ? 1.855 1.668 13.640 1.00 91.44 72 GLU A CA 1
ATOM 513 C C . GLU A 1 72 ? 0.680 2.541 14.087 1.00 91.44 72 GLU A C 1
ATOM 515 O O . GLU A 1 72 ? 0.788 3.327 15.027 1.00 91.44 72 GLU A O 1
ATOM 520 N N . ALA A 1 73 ? -0.474 2.393 13.436 1.00 93.38 73 ALA A N 1
ATOM 521 C CA . ALA A 1 73 ? -1.598 3.286 13.689 1.00 93.38 73 ALA A CA 1
ATOM 522 C C . ALA A 1 73 ? -2.966 2.632 13.494 1.00 93.38 73 ALA A C 1
ATOM 524 O O . ALA A 1 73 ? -3.166 1.728 12.685 1.00 93.38 73 ALA A O 1
ATOM 525 N N . THR A 1 74 ? -3.942 3.125 14.241 1.00 94.19 74 THR A N 1
ATOM 526 C CA . THR A 1 74 ? -5.368 2.861 14.050 1.00 94.19 74 THR A CA 1
ATOM 527 C C . THR A 1 74 ? -5.919 3.686 12.883 1.00 94.19 74 THR A C 1
ATOM 529 O O . THR A 1 74 ? -5.355 4.716 12.513 1.00 94.19 74 THR A O 1
ATOM 532 N N . VAL A 1 75 ? -7.082 3.298 12.342 1.00 93.12 75 VAL A N 1
ATOM 533 C CA . VAL A 1 75 ? -7.788 4.082 11.301 1.00 93.12 75 VAL A CA 1
ATOM 534 C C . VAL A 1 75 ? -7.971 5.540 11.724 1.00 93.12 75 VAL A C 1
ATOM 536 O O . VAL A 1 75 ? -7.782 6.449 10.923 1.00 93.12 75 VAL A O 1
ATOM 539 N N . ARG A 1 76 ? -8.308 5.766 12.997 1.00 90.31 76 ARG A N 1
ATOM 540 C CA . ARG A 1 76 ? -8.548 7.099 13.551 1.00 90.31 76 ARG A CA 1
ATOM 541 C C . ARG A 1 76 ? -7.278 7.946 13.616 1.00 90.31 76 ARG A C 1
ATOM 543 O O . ARG A 1 76 ? -7.324 9.123 13.268 1.00 90.31 76 ARG A O 1
ATOM 550 N N . GLU A 1 77 ? -6.160 7.360 14.040 1.00 90.62 77 GLU A N 1
ATOM 551 C CA . GLU A 1 77 ? -4.856 8.038 14.059 1.00 90.62 77 GLU A CA 1
ATOM 552 C C . GLU A 1 77 ? -4.433 8.414 12.630 1.0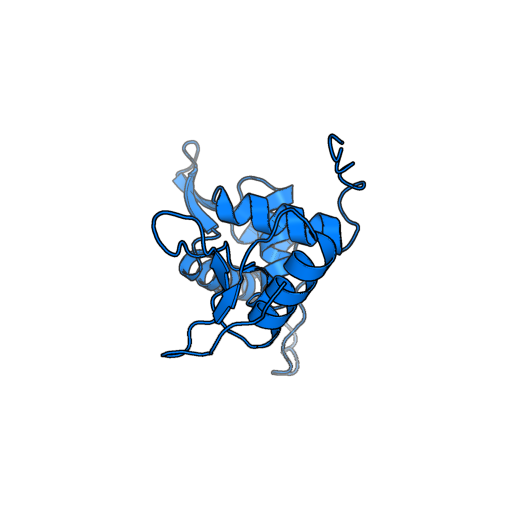0 90.62 77 GLU A C 1
ATOM 554 O O . GLU A 1 77 ? -4.114 9.572 12.373 1.00 90.62 77 GLU A O 1
ATOM 559 N N . ILE A 1 78 ? -4.571 7.497 11.667 1.00 91.38 78 ILE A N 1
ATOM 560 C CA . ILE A 1 78 ? -4.279 7.759 10.247 1.00 91.38 78 ILE A CA 1
ATOM 561 C C . ILE A 1 78 ? -5.200 8.861 9.701 1.00 91.38 78 ILE A C 1
ATOM 563 O O . ILE A 1 78 ? -4.738 9.823 9.092 1.00 91.38 78 ILE A O 1
ATOM 567 N N . ALA A 1 79 ? -6.506 8.784 9.975 1.00 88.81 79 ALA A N 1
ATOM 568 C CA . ALA A 1 79 ? -7.480 9.793 9.565 1.00 88.81 79 ALA A CA 1
ATOM 569 C C . ALA A 1 79 ? -7.200 11.180 10.157 1.00 88.81 79 ALA A C 1
ATOM 571 O O . ALA A 1 79 ? -7.626 12.178 9.575 1.00 88.81 79 ALA A O 1
ATOM 572 N N . SER A 1 80 ? -6.495 11.277 11.285 1.00 85.56 80 SER A N 1
ATOM 573 C CA . SER A 1 80 ? -6.141 12.568 11.877 1.00 85.56 80 SER A CA 1
ATOM 574 C C . SER A 1 80 ? -5.042 13.304 11.103 1.00 85.56 80 SER A C 1
ATOM 576 O O . SER A 1 80 ? -5.086 14.530 11.045 1.00 85.56 80 SER A O 1
ATOM 578 N N . VAL A 1 81 ? -4.138 12.575 10.436 1.00 84.94 81 VAL A N 1
ATOM 579 C CA . VAL A 1 81 ? -2.977 13.146 9.727 1.00 84.94 81 VAL A CA 1
ATOM 580 C C . VAL A 1 81 ? -3.162 13.210 8.209 1.00 84.94 81 VAL A C 1
ATOM 582 O O . VAL A 1 81 ? -2.696 14.147 7.567 1.00 84.94 81 VAL A O 1
ATOM 585 N N . VAL A 1 82 ? -3.904 12.271 7.612 1.00 84.31 82 VAL A N 1
ATOM 586 C CA . VAL A 1 82 ? -4.084 12.235 6.150 1.00 84.31 82 VAL A CA 1
ATOM 587 C C . VAL A 1 82 ? -4.995 13.354 5.653 1.00 84.31 82 VAL A C 1
ATOM 589 O O . VAL A 1 82 ? -6.089 13.566 6.177 1.00 84.31 82 VAL A O 1
ATOM 592 N N . SER A 1 83 ? -4.605 14.030 4.576 1.00 77.69 83 SER A N 1
ATOM 593 C CA . SER A 1 83 ? -5.490 14.933 3.831 1.00 77.69 83 SER A CA 1
ATOM 594 C C . SER A 1 83 ? -5.956 14.236 2.558 1.00 77.69 83 SER A C 1
ATOM 596 O O . SER A 1 83 ? -5.220 14.170 1.585 1.00 77.69 83 SER A O 1
ATOM 598 N N . LEU A 1 84 ? -7.169 13.675 2.584 1.00 74.44 84 LEU A N 1
ATOM 599 C CA . LEU A 1 84 ? -7.732 12.951 1.440 1.00 74.44 84 LEU A CA 1
ATOM 600 C C . LEU A 1 84 ? -8.470 13.904 0.498 1.00 74.44 84 LEU A C 1
ATOM 602 O O . LEU A 1 84 ? -9.297 14.710 0.944 1.00 74.44 84 LEU A O 1
ATOM 606 N N . GLU A 1 85 ? -8.252 13.753 -0.805 1.00 64.44 85 GLU A N 1
ATOM 607 C CA . GLU A 1 85 ? -9.069 14.417 -1.811 1.00 64.44 85 GLU A CA 1
ATOM 608 C C . GLU A 1 85 ? -10.493 13.854 -1.769 1.00 64.44 85 GLU A C 1
ATOM 610 O O . GLU A 1 85 ? -10.728 12.647 -1.906 1.00 64.44 85 GLU A O 1
ATOM 615 N N . LYS A 1 86 ? -11.479 14.739 -1.578 1.00 58.91 86 LYS A N 1
ATOM 616 C CA . LYS A 1 86 ? -12.890 14.351 -1.632 1.00 58.91 86 LYS A C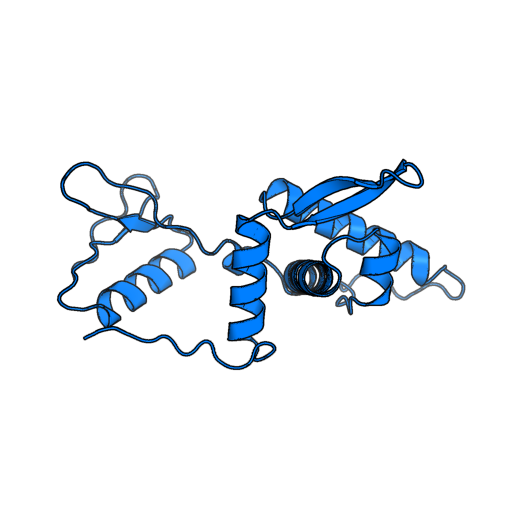A 1
ATOM 617 C C . LYS A 1 86 ? -13.242 13.997 -3.072 1.00 58.91 86 LYS A C 1
ATOM 619 O O . LYS A 1 86 ? -13.320 14.875 -3.930 1.00 58.91 86 LYS A O 1
ATOM 624 N N . GLY A 1 87 ? -13.522 12.719 -3.324 1.00 50.84 87 GLY A N 1
ATOM 625 C CA . GLY A 1 87 ? -14.119 12.290 -4.585 1.00 50.84 87 GLY A CA 1
ATOM 626 C C . GLY A 1 87 ? -15.372 13.117 -4.894 1.00 50.84 87 GLY A C 1
ATOM 627 O O . GLY A 1 87 ? -16.152 13.434 -3.994 1.00 50.84 87 GLY A O 1
ATOM 628 N N . ARG A 1 88 ? -15.562 13.484 -6.168 1.00 43.59 88 ARG A N 1
ATOM 629 C CA . ARG A 1 88 ? -16.718 14.246 -6.680 1.00 43.59 88 ARG A CA 1
ATOM 630 C C . ARG A 1 88 ? -18.034 13.468 -6.514 1.00 43.59 88 ARG A C 1
ATOM 632 O O . ARG A 1 88 ? -18.636 13.050 -7.497 1.00 43.59 88 ARG A O 1
ATOM 639 N N . ARG A 1 89 ? -18.513 13.242 -5.294 1.00 45.06 89 ARG A N 1
ATOM 640 C CA . ARG A 1 89 ? -19.862 12.730 -5.035 1.00 45.06 89 ARG A CA 1
ATOM 641 C C . ARG A 1 89 ? -20.451 13.398 -3.803 1.00 45.06 89 ARG A C 1
ATOM 643 O O . ARG A 1 89 ? -20.089 13.086 -2.679 1.00 45.06 89 ARG A O 1
ATOM 650 N N . GLY A 1 90 ? -21.422 14.270 -4.065 1.00 46.94 90 GLY A N 1
ATOM 651 C CA . GLY A 1 90 ? -22.419 14.695 -3.090 1.00 46.94 90 GLY A CA 1
ATOM 652 C C . GLY A 1 90 ? -22.027 15.914 -2.264 1.00 46.94 90 GLY A C 1
ATOM 653 O O . GLY A 1 90 ? -21.032 15.932 -1.549 1.00 46.94 90 GLY A O 1
ATOM 654 N N . ARG A 1 91 ? -22.870 16.944 -2.344 1.00 47.25 91 ARG A N 1
ATOM 655 C CA . ARG A 1 91 ? -22.852 18.106 -1.453 1.00 47.25 91 ARG A CA 1
ATOM 656 C C . ARG A 1 91 ? -22.987 17.605 -0.001 1.00 47.25 91 ARG A C 1
ATOM 658 O O . ARG A 1 91 ? -23.912 16.832 0.254 1.00 47.25 91 ARG A O 1
ATOM 665 N N . PRO A 1 92 ? -22.119 18.015 0.940 1.00 47.28 92 PRO A N 1
ATOM 666 C CA . PRO A 1 92 ? -22.208 17.552 2.321 1.00 47.28 92 PRO A CA 1
ATOM 667 C C . PRO A 1 92 ? -23.542 17.993 2.933 1.00 47.28 92 PRO A C 1
ATOM 669 O O . PRO A 1 92 ? -23.918 19.166 2.837 1.00 47.28 92 PRO A O 1
ATOM 672 N N . ARG A 1 93 ? -24.271 17.060 3.554 1.00 51.56 93 ARG A N 1
ATOM 673 C CA . ARG A 1 93 ? -25.439 17.397 4.373 1.00 51.56 93 ARG A CA 1
ATOM 674 C C . ARG A 1 93 ? -24.937 18.075 5.651 1.00 51.56 93 ARG A C 1
ATOM 676 O O . ARG A 1 93 ? -24.024 17.585 6.311 1.00 51.56 93 ARG A O 1
ATOM 683 N N . ARG A 1 94 ? -25.491 19.252 5.968 1.00 44.81 94 ARG A N 1
ATOM 684 C CA . ARG A 1 94 ? -25.185 19.995 7.204 1.00 44.81 94 ARG A CA 1
ATOM 685 C C . ARG A 1 94 ? -25.474 19.087 8.405 1.00 44.81 94 ARG A C 1
ATOM 687 O O . ARG A 1 94 ? -26.631 18.751 8.625 1.00 44.81 94 ARG A O 1
ATOM 694 N N . GLY A 1 95 ? -24.434 18.730 9.159 1.00 49.94 95 GLY A N 1
ATOM 695 C CA . GLY A 1 95 ? -24.547 18.019 10.438 1.00 49.94 95 GLY A CA 1
ATOM 696 C C . GLY A 1 95 ? -23.913 16.626 10.503 1.00 49.94 95 GLY A C 1
ATOM 697 O O . GLY A 1 95 ? -23.872 16.064 11.590 1.00 49.94 95 GLY A O 1
ATOM 698 N N . GLU A 1 96 ? -23.393 16.068 9.405 1.00 46.62 96 GLU A N 1
ATOM 699 C CA . GLU A 1 96 ? -22.760 14.741 9.444 1.00 46.62 96 GLU A CA 1
ATOM 700 C C . GLU A 1 96 ? -21.308 14.791 9.937 1.00 46.62 96 GLU A C 1
ATOM 702 O O . GLU A 1 96 ? -20.474 15.569 9.472 1.00 46.62 96 GLU A O 1
ATOM 707 N N . GLU A 1 97 ? -21.045 13.918 10.903 1.00 50.84 97 GLU A N 1
ATOM 708 C CA . GLU A 1 97 ? -19.788 13.583 11.561 1.00 50.84 97 GLU A CA 1
ATOM 709 C C . GLU A 1 97 ? -18.595 13.491 10.587 1.00 50.84 97 GLU A C 1
ATOM 711 O O . GLU A 1 97 ? -18.227 12.419 10.106 1.00 50.84 97 GLU A O 1
ATOM 716 N N . SER A 1 98 ? -17.951 14.634 10.333 1.00 62.25 98 SER A N 1
ATOM 717 C CA . SER A 1 98 ? -16.756 14.790 9.484 1.00 62.25 98 SER A CA 1
ATOM 718 C C . SER A 1 98 ? -15.667 13.738 9.761 1.00 62.25 98 SER A C 1
ATOM 720 O O . SER A 1 98 ? -15.024 13.247 8.833 1.00 62.25 98 SER A O 1
ATOM 722 N N . GLY A 1 99 ? -15.503 13.341 11.031 1.00 67.69 99 GLY A N 1
ATOM 723 C CA . GLY A 1 99 ? -14.532 12.330 11.457 1.00 67.69 99 GLY A CA 1
ATOM 724 C C . GLY A 1 99 ? -14.868 10.912 10.989 1.00 67.69 99 GLY A C 1
ATOM 725 O O . GLY A 1 99 ? -14.024 10.267 10.377 1.00 67.69 99 GLY A O 1
ATOM 726 N N . LYS A 1 100 ? -16.108 10.441 11.189 1.00 79.56 100 LYS A N 1
ATOM 727 C CA . LYS A 1 100 ? -16.481 9.053 10.853 1.00 79.56 100 LYS A CA 1
ATOM 728 C C . LYS A 1 100 ? -16.478 8.790 9.350 1.00 79.56 100 LYS A C 1
ATOM 730 O O . LYS A 1 100 ? -16.059 7.724 8.910 1.00 79.56 100 LYS A O 1
ATOM 735 N N . ALA A 1 101 ? -16.897 9.771 8.550 1.00 80.94 101 ALA A N 1
ATOM 736 C CA . ALA A 1 101 ? -16.835 9.662 7.094 1.00 80.94 101 ALA A CA 1
ATOM 737 C C . ALA A 1 101 ? -15.383 9.594 6.584 1.00 80.94 101 ALA A C 1
ATOM 739 O O . ALA A 1 101 ? -15.086 8.847 5.653 1.00 80.94 101 ALA A O 1
ATOM 740 N N . LYS A 1 102 ? -14.470 10.348 7.211 1.00 84.00 102 LYS A N 1
ATOM 741 C CA . LYS A 1 102 ? -13.040 10.311 6.886 1.00 84.00 102 LYS A CA 1
ATOM 742 C C . LYS A 1 102 ? -12.408 8.981 7.295 1.00 84.00 102 LYS A C 1
ATOM 744 O O . LYS A 1 102 ? -11.683 8.399 6.498 1.00 84.00 102 LYS A O 1
ATOM 749 N N . GLU A 1 103 ? -12.730 8.476 8.484 1.00 89.56 103 GLU A N 1
ATOM 750 C CA . GLU A 1 103 ? -12.288 7.156 8.951 1.00 89.56 103 GLU A CA 1
ATOM 751 C C . GLU A 1 103 ? -12.740 6.038 8.001 1.00 89.56 103 GLU A C 1
ATOM 753 O O . GLU A 1 103 ? -11.925 5.205 7.622 1.00 89.56 103 GLU A O 1
ATOM 758 N N . ALA A 1 104 ? -13.990 6.060 7.524 1.00 88.44 104 ALA A N 1
ATOM 759 C CA . ALA A 1 104 ? -14.482 5.070 6.561 1.00 88.44 104 ALA A CA 1
ATOM 760 C C . ALA A 1 104 ? -13.724 5.101 5.218 1.00 88.44 104 ALA A C 1
ATOM 762 O O . ALA A 1 104 ? -13.457 4.055 4.628 1.00 88.44 104 ALA A O 1
ATOM 763 N N . LEU A 1 105 ? -13.352 6.292 4.732 1.00 88.69 105 LEU A N 1
ATOM 764 C CA . LEU A 1 105 ? -12.523 6.422 3.529 1.00 88.69 105 LEU A CA 1
ATOM 765 C C . LEU A 1 105 ? -11.105 5.896 3.760 1.00 88.69 105 LEU A C 1
ATOM 767 O O . LEU A 1 105 ? -10.569 5.197 2.905 1.00 88.69 105 LEU A O 1
ATOM 771 N N . VAL A 1 106 ? -10.505 6.207 4.909 1.00 91.81 106 VAL A N 1
ATOM 772 C CA . VAL A 1 106 ? -9.186 5.682 5.277 1.00 91.81 106 VAL A CA 1
ATOM 773 C C . VAL A 1 106 ? -9.216 4.160 5.360 1.00 91.81 106 VAL A C 1
ATOM 775 O O . VAL A 1 106 ? -8.347 3.518 4.781 1.00 91.81 106 VAL A O 1
ATOM 778 N N . ASP A 1 107 ? -10.228 3.575 6.000 1.00 93.38 107 ASP A N 1
ATOM 779 C CA . ASP A 1 107 ? -10.379 2.120 6.106 1.00 93.38 107 ASP A CA 1
ATOM 780 C C . ASP A 1 107 ? -10.497 1.456 4.721 1.00 93.38 107 ASP A C 1
ATOM 782 O O . ASP A 1 107 ? -9.823 0.466 4.436 1.00 93.38 107 ASP A O 1
ATOM 786 N N . TYR A 1 108 ? -11.251 2.072 3.803 1.00 93.25 108 TYR A N 1
ATOM 787 C CA . TYR A 1 108 ? -11.331 1.635 2.406 1.00 93.25 108 TYR A CA 1
ATOM 788 C C . TYR A 1 108 ? -9.965 1.638 1.696 1.00 93.25 108 TYR A C 1
ATOM 790 O O . TYR A 1 108 ? -9.621 0.677 1.001 1.00 93.25 108 TYR A O 1
ATOM 798 N N . TYR A 1 109 ? -9.172 2.701 1.858 1.00 92.88 109 TYR A N 1
ATOM 799 C CA . TYR A 1 109 ? -7.843 2.785 1.245 1.00 92.88 109 TYR A CA 1
ATOM 800 C C . TYR A 1 109 ? -6.834 1.840 1.907 1.00 92.88 109 TYR A C 1
ATOM 802 O O . TYR A 1 109 ? -6.022 1.235 1.209 1.00 92.88 109 TYR A O 1
ATOM 810 N N . ILE A 1 110 ? -6.927 1.626 3.220 1.00 94.19 110 ILE A N 1
ATOM 811 C CA . ILE A 1 110 ? -6.142 0.610 3.927 1.00 94.19 110 ILE A CA 1
ATOM 812 C C . ILE A 1 110 ? -6.444 -0.781 3.366 1.00 94.19 110 ILE A C 1
ATOM 814 O O . ILE A 1 110 ? -5.513 -1.529 3.077 1.00 94.19 110 ILE A O 1
ATOM 818 N N . ASP A 1 111 ? -7.713 -1.139 3.158 1.00 92.81 111 ASP A N 1
ATOM 819 C CA . ASP A 1 111 ? -8.079 -2.445 2.600 1.00 92.81 111 ASP A CA 1
ATOM 820 C C . ASP A 1 111 ? -7.510 -2.659 1.186 1.00 92.81 111 ASP A C 1
ATOM 822 O O . ASP A 1 111 ? -6.978 -3.729 0.877 1.00 92.81 111 ASP A O 1
ATOM 826 N N . LYS A 1 112 ? -7.524 -1.621 0.340 1.00 91.12 112 LYS A N 1
ATOM 827 C CA . LYS A 1 112 ? -6.841 -1.652 -0.964 1.00 91.12 112 LYS A CA 1
ATOM 828 C C . LYS A 1 112 ? -5.341 -1.901 -0.826 1.00 91.12 112 LYS A C 1
ATOM 830 O O . LYS A 1 112 ? -4.810 -2.800 -1.475 1.00 91.12 112 LYS A O 1
ATOM 835 N N . LEU A 1 113 ? -4.662 -1.151 0.038 1.00 91.81 113 LEU A N 1
ATOM 836 C CA . LEU A 1 113 ? -3.222 -1.298 0.266 1.00 91.81 113 LEU A CA 1
ATOM 837 C C . LEU A 1 113 ? -2.862 -2.674 0.849 1.00 91.81 113 LEU A C 1
ATOM 839 O O . LEU A 1 113 ? -1.818 -3.236 0.516 1.00 91.81 113 LEU A O 1
ATOM 843 N N . ARG A 1 114 ? -3.743 -3.261 1.668 1.00 92.12 114 ARG A N 1
ATOM 844 C CA . ARG A 1 114 ? -3.608 -4.639 2.163 1.00 92.12 114 ARG A CA 1
ATOM 845 C C . ARG A 1 114 ? -3.724 -5.665 1.042 1.00 92.12 114 ARG A C 1
ATOM 847 O O . ARG A 1 114 ? -2.919 -6.589 0.994 1.00 92.12 114 ARG A O 1
ATOM 854 N N . LYS A 1 115 ? -4.678 -5.499 0.118 1.00 87.44 115 LYS A N 1
ATOM 855 C CA . LYS A 1 115 ? -4.818 -6.364 -1.071 1.00 87.44 115 LYS A CA 1
ATOM 856 C C . LYS A 1 115 ? -3.597 -6.297 -1.988 1.00 87.44 115 LYS A C 1
ATOM 858 O O . LYS A 1 115 ? -3.251 -7.300 -2.601 1.00 87.44 115 LYS A O 1
ATOM 863 N N . LEU A 1 116 ? -2.919 -5.150 -2.025 1.00 84.88 116 LEU A N 1
ATOM 864 C CA . LEU A 1 116 ? -1.642 -4.971 -2.722 1.00 84.88 116 LEU A CA 1
ATOM 865 C C . LEU A 1 116 ? -0.432 -5.508 -1.934 1.00 84.88 116 LEU A C 1
ATOM 867 O O . LEU A 1 116 ? 0.689 -5.460 -2.435 1.00 84.88 116 LEU A O 1
ATOM 871 N N . GLY A 1 117 ? -0.618 -6.018 -0.713 1.00 88.31 117 GLY A N 1
ATOM 872 C CA . GLY A 1 117 ? 0.463 -6.542 0.130 1.00 88.31 117 GLY A CA 1
ATOM 873 C C . GLY A 1 117 ? 1.365 -5.473 0.761 1.00 88.31 117 GLY A C 1
ATOM 874 O O . GLY A 1 117 ? 2.409 -5.806 1.315 1.00 88.31 117 GLY A O 1
ATOM 875 N N . LEU A 1 118 ? 0.974 -4.197 0.705 1.00 89.81 118 LEU A N 1
ATOM 876 C CA . LEU A 1 118 ? 1.765 -3.071 1.219 1.00 89.81 118 LEU A CA 1
ATOM 877 C C . LEU A 1 118 ? 1.500 -2.793 2.705 1.00 89.81 118 LEU A C 1
ATOM 879 O O . LEU A 1 118 ? 2.346 -2.255 3.414 1.00 89.81 118 LEU A O 1
ATOM 883 N N . VAL A 1 119 ? 0.320 -3.169 3.193 1.00 94.44 119 VAL A N 1
ATOM 884 C CA . VAL A 1 119 ? -0.095 -2.968 4.584 1.00 94.44 119 VAL A CA 1
ATOM 885 C C . VAL A 1 119 ? -0.478 -4.310 5.192 1.00 94.44 119 VAL A C 1
ATOM 887 O O . VAL A 1 119 ? -1.098 -5.153 4.544 1.00 94.44 119 VAL A O 1
ATOM 890 N N . LYS A 1 120 ? -0.152 -4.497 6.468 1.00 95.06 120 LYS A N 1
ATOM 891 C CA . LYS A 1 120 ? -0.643 -5.602 7.296 1.00 95.06 120 LYS A CA 1
ATOM 892 C C . LYS A 1 120 ? -1.340 -5.050 8.532 1.00 95.06 120 LYS A C 1
ATOM 894 O O . LYS A 1 120 ? -1.138 -3.900 8.917 1.00 95.06 120 LYS A O 1
ATOM 899 N N . ASN A 1 121 ? -2.183 -5.872 9.144 1.00 94.88 121 ASN A N 1
ATOM 900 C CA . ASN A 1 121 ? -2.832 -5.538 10.401 1.00 94.88 121 ASN A CA 1
ATOM 901 C C . ASN A 1 121 ? -2.299 -6.413 11.537 1.00 94.88 121 ASN A C 1
ATOM 903 O O . ASN A 1 121 ? -1.825 -7.529 11.332 1.00 94.88 121 ASN A O 1
ATOM 907 N N . SER A 1 122 ? -2.360 -5.873 12.744 1.00 93.19 122 SER A N 1
ATOM 908 C CA . SER A 1 122 ? -1.983 -6.553 13.976 1.00 93.19 122 SER A CA 1
ATOM 909 C C . SER A 1 122 ? -2.881 -6.075 15.112 1.00 93.19 122 SER A C 1
ATOM 911 O O . SER A 1 122 ? -3.612 -5.094 14.979 1.00 93.19 122 SER A O 1
ATOM 913 N N . LEU A 1 123 ? -2.838 -6.775 16.240 1.00 93.00 123 LEU A N 1
ATOM 914 C CA . LEU A 1 123 ? -3.486 -6.330 17.466 1.00 93.00 123 LEU A CA 1
ATOM 915 C C . LEU A 1 123 ? -2.432 -5.743 18.397 1.00 93.00 123 LEU A C 1
ATOM 917 O O . LEU A 1 123 ? -1.470 -6.419 18.772 1.00 93.00 123 LEU A O 1
ATOM 921 N N . ARG A 1 124 ? -2.634 -4.493 18.815 1.00 88.06 124 ARG A N 1
ATOM 922 C CA . ARG A 1 124 ? -1.775 -3.836 19.798 1.00 88.06 124 ARG A CA 1
ATOM 923 C C . ARG A 1 124 ? -1.882 -4.588 21.127 1.00 88.06 124 ARG A C 1
ATOM 925 O O . ARG A 1 124 ? -2.968 -4.724 21.692 1.00 88.06 124 ARG A O 1
ATOM 932 N N . LYS A 1 125 ? -0.750 -5.075 21.648 1.00 83.88 125 LYS A N 1
ATOM 933 C CA . LYS A 1 125 ? -0.709 -5.945 22.843 1.00 83.88 125 LYS A CA 1
ATOM 934 C C . LYS A 1 125 ? -1.323 -5.300 24.090 1.00 83.88 125 LYS A C 1
ATOM 936 O O . LYS A 1 125 ? -1.925 -6.001 24.893 1.00 83.88 125 LYS A O 1
ATOM 941 N N . ALA A 1 126 ? -1.194 -3.980 24.232 1.00 83.69 126 ALA A N 1
ATOM 942 C CA . ALA A 1 126 ? -1.630 -3.249 25.421 1.00 83.69 126 ALA A CA 1
ATOM 943 C C . ALA A 1 126 ? -3.158 -3.201 25.600 1.00 83.69 126 ALA A C 1
ATOM 945 O O . ALA A 1 126 ? -3.648 -3.238 26.722 1.00 83.69 126 ALA A O 1
ATOM 946 N N . ASN A 1 127 ? -3.919 -3.101 24.509 1.00 88.12 127 ASN A N 1
ATOM 947 C CA . ASN A 1 127 ? -5.357 -2.816 24.565 1.00 88.12 127 ASN A CA 1
ATOM 948 C C . ASN A 1 127 ? -6.187 -3.600 23.535 1.00 88.12 127 ASN A C 1
ATOM 950 O O . ASN A 1 127 ? -7.380 -3.347 23.387 1.00 88.12 127 ASN A O 1
ATOM 954 N N . ARG A 1 128 ? -5.563 -4.549 22.823 1.00 87.94 128 ARG A N 1
ATOM 955 C CA . ARG A 1 128 ? -6.172 -5.371 21.765 1.00 87.94 128 ARG A CA 1
ATOM 956 C C . ARG A 1 128 ? -6.841 -4.548 20.659 1.00 87.94 128 ARG A C 1
ATOM 958 O O . ARG A 1 128 ? -7.755 -5.041 20.003 1.00 87.94 128 ARG A O 1
ATOM 965 N N . GLN A 1 129 ? -6.396 -3.313 20.439 1.00 91.06 129 GLN A N 1
ATOM 966 C CA . GLN A 1 129 ? -6.880 -2.501 19.327 1.00 91.06 129 GLN A CA 1
ATOM 967 C C . GLN A 1 129 ? -6.265 -2.968 18.010 1.00 91.06 129 GLN A C 1
ATOM 969 O O . GLN A 1 129 ? -5.090 -3.334 17.959 1.00 91.06 129 GLN A O 1
ATOM 974 N N . LEU A 1 130 ? -7.067 -2.934 16.946 1.00 92.88 130 LEU A N 1
ATOM 975 C CA . LEU A 1 130 ? -6.600 -3.199 15.593 1.00 92.88 130 LEU A CA 1
ATOM 976 C C . LEU A 1 130 ? -5.728 -2.036 15.118 1.00 92.88 130 LEU A C 1
ATOM 978 O O . LEU A 1 130 ? -6.186 -0.895 15.061 1.00 92.88 130 LEU A O 1
ATOM 982 N N . ILE A 1 131 ? -4.486 -2.350 14.776 1.00 95.50 131 ILE A N 1
ATOM 983 C CA . ILE A 1 131 ? -3.508 -1.416 14.228 1.00 95.50 131 ILE A CA 1
ATOM 984 C C . ILE A 1 131 ? -3.052 -1.890 12.855 1.00 95.50 131 ILE A C 1
ATOM 986 O O . ILE A 1 131 ? -3.055 -3.087 12.550 1.00 95.50 131 ILE A O 1
ATOM 990 N N . TYR A 1 132 ? -2.644 -0.934 12.040 1.00 96.31 132 TYR A N 1
ATOM 991 C CA . TYR A 1 132 ? -2.109 -1.129 10.707 1.00 96.31 132 TYR A CA 1
ATOM 992 C C . TYR A 1 132 ? -0.666 -0.648 10.671 1.00 96.31 132 TYR A C 1
ATOM 994 O O . TYR A 1 132 ? -0.316 0.348 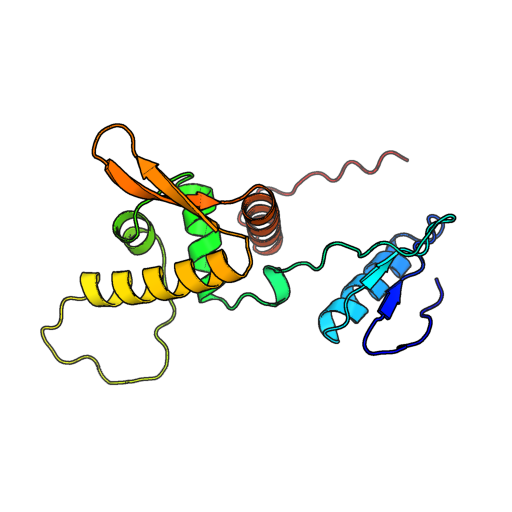11.302 1.00 96.31 132 TYR A O 1
ATOM 1002 N N . LEU A 1 133 ? 0.163 -1.390 9.948 1.00 95.69 133 LEU A N 1
ATOM 1003 C CA . LEU A 1 133 ? 1.583 -1.121 9.780 1.00 95.69 133 LEU A CA 1
ATOM 1004 C C . LEU A 1 133 ? 2.020 -1.550 8.381 1.00 95.69 133 LEU A C 1
ATOM 1006 O O . LEU A 1 133 ? 1.406 -2.430 7.764 1.00 95.69 133 LEU A O 1
ATOM 1010 N N . LEU A 1 134 ? 3.085 -0.929 7.884 1.00 93.19 134 LEU A N 1
ATOM 1011 C CA . LEU A 1 134 ? 3.647 -1.269 6.583 1.00 93.19 134 LEU A CA 1
ATOM 1012 C C . LEU A 1 134 ? 4.290 -2.666 6.613 1.00 93.19 134 LEU A C 1
ATOM 1014 O O . LEU A 1 134 ? 4.792 -3.148 7.635 1.00 93.19 134 LEU A O 1
ATOM 1018 N N . THR A 1 135 ? 4.228 -3.356 5.478 1.00 91.56 135 THR A N 1
ATOM 1019 C CA . THR A 1 135 ? 5.133 -4.477 5.189 1.00 91.56 135 THR A CA 1
ATOM 1020 C C . THR A 1 135 ? 6.501 -3.926 4.771 1.00 91.56 135 THR A C 1
ATOM 1022 O O . THR A 1 135 ? 6.622 -2.735 4.502 1.00 91.56 135 THR A O 1
ATOM 1025 N N . GLU A 1 136 ? 7.532 -4.769 4.676 1.00 82.50 136 GLU A N 1
ATOM 1026 C CA . GLU A 1 136 ? 8.851 -4.336 4.169 1.00 82.50 136 GLU A CA 1
ATOM 1027 C C . GLU A 1 136 ? 8.748 -3.724 2.759 1.00 82.50 136 GLU A C 1
ATOM 1029 O O . GLU A 1 136 ? 9.371 -2.707 2.441 1.00 82.50 136 GLU A O 1
ATOM 1034 N N . GLU A 1 137 ? 7.889 -4.315 1.924 1.00 78.81 137 GLU A N 1
ATOM 1035 C CA . GLU A 1 137 ? 7.564 -3.809 0.592 1.00 78.81 137 GLU A CA 1
ATOM 1036 C C . GLU A 1 137 ? 6.788 -2.482 0.655 1.00 78.81 137 GLU A C 1
ATOM 1038 O O . GLU A 1 137 ? 7.097 -1.542 -0.082 1.00 78.81 137 GLU A O 1
ATOM 1043 N N . GLY A 1 138 ? 5.811 -2.373 1.563 1.00 85.31 138 GLY A N 1
ATOM 1044 C CA . GLY A 1 138 ? 5.072 -1.136 1.825 1.00 85.31 138 GLY A CA 1
ATOM 1045 C C . GLY A 1 138 ? 5.964 0.013 2.272 1.00 85.31 138 GLY A C 1
ATOM 1046 O O . GLY A 1 138 ? 5.822 1.129 1.780 1.00 85.31 138 GLY A O 1
ATOM 1047 N N . GLU A 1 139 ? 6.919 -0.265 3.154 1.00 84.00 139 GLU A N 1
ATOM 1048 C CA . GLU A 1 139 ? 7.863 0.718 3.679 1.00 84.00 139 GLU A CA 1
ATOM 1049 C C . GLU A 1 139 ? 8.821 1.212 2.595 1.00 84.00 139 GLU A C 1
ATOM 1051 O O . GLU A 1 139 ? 9.003 2.418 2.426 1.00 84.00 139 GLU A O 1
ATOM 1056 N N . SER A 1 140 ? 9.363 0.294 1.794 1.00 77.25 140 SER A N 1
ATOM 1057 C CA . SER A 1 140 ? 10.214 0.638 0.652 1.00 77.25 140 SER A CA 1
ATOM 1058 C C . SER A 1 140 ? 9.455 1.475 -0.385 1.00 77.25 140 SER A C 1
ATOM 1060 O O . SER A 1 140 ? 9.976 2.475 -0.882 1.00 77.25 140 SER A O 1
ATOM 1062 N N . THR A 1 141 ? 8.194 1.123 -0.658 1.00 80.56 141 THR A N 1
ATOM 1063 C CA . THR A 1 141 ? 7.307 1.877 -1.559 1.00 80.56 141 THR A CA 1
ATOM 1064 C C . THR A 1 141 ? 7.018 3.281 -1.020 1.00 80.56 141 THR A C 1
ATOM 1066 O O . THR A 1 141 ? 7.111 4.256 -1.764 1.00 80.56 141 THR A O 1
ATOM 1069 N N . ALA A 1 142 ? 6.717 3.408 0.275 1.00 83.50 142 ALA A N 1
ATOM 1070 C CA . ALA A 1 142 ? 6.437 4.692 0.914 1.00 83.50 142 ALA A CA 1
ATOM 1071 C C . ALA A 1 142 ? 7.659 5.612 0.920 1.00 83.50 142 ALA A C 1
ATOM 1073 O O . ALA A 1 142 ? 7.538 6.785 0.578 1.00 83.50 142 ALA A O 1
ATOM 1074 N N . ARG A 1 143 ? 8.848 5.082 1.232 1.00 77.00 143 ARG A N 1
ATOM 1075 C CA . ARG A 1 143 ? 10.102 5.848 1.181 1.00 77.00 143 ARG A CA 1
ATOM 1076 C C . ARG A 1 143 ? 10.431 6.315 -0.232 1.00 77.00 143 ARG A C 1
ATOM 1078 O O . ARG A 1 143 ? 10.876 7.444 -0.404 1.00 77.00 143 ARG A O 1
ATOM 1085 N N . PHE A 1 144 ? 10.185 5.477 -1.240 1.00 74.00 144 PHE A N 1
ATOM 1086 C CA . PHE A 1 144 ? 10.366 5.865 -2.637 1.00 74.00 144 PHE A CA 1
ATOM 1087 C C . PHE A 1 144 ? 9.448 7.033 -3.024 1.00 74.00 144 PHE A C 1
ATOM 1089 O O . PHE A 1 144 ? 9.920 8.010 -3.599 1.00 74.00 144 PHE A O 1
ATOM 1096 N N . ILE A 1 145 ? 8.161 6.962 -2.668 1.00 76.25 145 ILE A N 1
ATOM 1097 C CA . ILE A 1 145 ? 7.195 8.044 -2.919 1.00 76.25 145 ILE A CA 1
ATOM 1098 C C . ILE A 1 145 ? 7.618 9.316 -2.177 1.00 76.25 145 ILE A C 1
ATOM 1100 O O . ILE A 1 145 ? 7.701 10.377 -2.787 1.00 76.25 145 ILE A O 1
ATOM 1104 N N . ALA A 1 146 ? 7.971 9.199 -0.895 1.00 74.88 146 ALA A N 1
ATOM 1105 C CA . ALA A 1 146 ? 8.425 10.325 -0.089 1.00 74.88 146 ALA A CA 1
ATOM 1106 C C . ALA A 1 146 ? 9.679 10.991 -0.681 1.00 74.88 146 ALA A C 1
ATOM 1108 O O . ALA A 1 146 ? 9.766 12.214 -0.720 1.00 74.88 146 ALA A O 1
ATOM 1109 N N . ALA A 1 147 ? 10.640 10.215 -1.188 1.00 68.12 147 ALA A N 1
ATOM 1110 C CA . ALA A 1 147 ? 11.821 10.754 -1.859 1.00 68.12 147 ALA A CA 1
ATOM 1111 C C . ALA A 1 147 ? 11.478 11.429 -3.200 1.00 68.12 147 ALA A C 1
ATOM 1113 O O . ALA A 1 147 ? 12.029 12.483 -3.511 1.00 68.12 147 ALA A O 1
ATOM 1114 N N . ALA A 1 148 ? 10.562 10.850 -3.981 1.00 65.31 148 ALA A N 1
ATOM 1115 C CA . ALA A 1 148 ? 10.139 11.393 -5.273 1.00 65.31 148 ALA A CA 1
ATOM 1116 C C . ALA A 1 148 ? 9.344 12.704 -5.142 1.00 65.31 148 ALA A C 1
ATOM 1118 O O . ALA A 1 148 ? 9.483 13.594 -5.978 1.00 65.31 148 ALA A O 1
ATOM 1119 N N . GLU A 1 149 ? 8.540 12.835 -4.087 1.00 67.19 149 GLU A N 1
ATOM 1120 C CA . GLU A 1 149 ? 7.744 14.033 -3.787 1.00 67.19 149 GLU A CA 1
ATOM 1121 C C . GLU A 1 149 ? 8.520 15.077 -2.957 1.00 67.19 149 GLU A C 1
ATOM 1123 O O . GLU A 1 149 ? 8.005 16.158 -2.678 1.00 67.19 149 GLU A O 1
ATOM 1128 N N . GLY A 1 150 ? 9.780 14.791 -2.603 1.00 59.94 150 GLY A N 1
ATOM 1129 C CA . GLY A 1 150 ? 10.667 15.718 -1.892 1.00 59.94 150 GLY A CA 1
ATOM 1130 C C . GLY A 1 150 ? 10.462 15.779 -0.373 1.00 59.94 150 GLY A C 1
ATOM 1131 O O . GLY A 1 150 ? 10.965 16.697 0.271 1.00 59.94 150 GLY A O 1
ATOM 1132 N N . TYR A 1 151 ? 9.751 14.813 0.213 1.00 53.44 151 TYR A N 1
ATOM 1133 C CA . TYR A 1 151 ? 9.525 14.690 1.658 1.00 53.44 151 TYR A CA 1
ATOM 1134 C C . TYR A 1 151 ? 10.712 14.093 2.426 1.00 53.44 151 TYR A C 1
ATOM 1136 O O . TYR A 1 151 ? 10.834 14.316 3.629 1.00 53.44 151 TYR A O 1
ATOM 1144 N N . LEU A 1 152 ? 11.598 13.349 1.759 1.00 42.69 152 LEU A N 1
ATOM 1145 C CA . LEU A 1 152 ? 12.851 12.869 2.346 1.00 42.69 152 LEU A CA 1
ATOM 1146 C C . LEU A 1 152 ? 14.029 13.630 1.737 1.00 42.69 152 LEU A C 1
ATOM 1148 O O . LEU A 1 152 ? 14.142 13.728 0.515 1.00 42.69 152 LEU A O 1
ATOM 1152 N N . ALA A 1 153 ? 14.915 14.144 2.600 1.00 41.91 153 ALA A N 1
ATOM 1153 C CA . ALA A 1 153 ? 16.211 14.666 2.183 1.00 41.91 153 ALA A CA 1
ATOM 1154 C C . ALA A 1 153 ? 16.890 13.623 1.288 1.00 41.91 153 ALA A C 1
ATOM 1156 O O . ALA A 1 153 ? 16.933 12.444 1.644 1.00 41.91 153 ALA A O 1
ATOM 1157 N N . HIS A 1 154 ? 17.329 14.069 0.109 1.00 36.97 154 HIS A N 1
ATOM 1158 C CA . HIS A 1 154 ? 17.818 13.232 -0.982 1.00 36.97 154 HIS A CA 1
ATOM 1159 C C . HIS A 1 154 ? 18.619 12.026 -0.475 1.00 36.97 154 HIS A C 1
ATOM 1161 O O . HIS A 1 154 ? 19.629 12.234 0.205 1.00 36.97 154 HIS A O 1
ATOM 1167 N N . PRO A 1 155 ? 18.238 10.779 -0.814 1.00 37.34 155 PRO A N 1
ATOM 1168 C CA . PRO A 1 155 ? 19.168 9.683 -0.644 1.00 37.34 155 PRO A CA 1
ATOM 1169 C C . PRO A 1 155 ? 20.370 9.999 -1.536 1.00 37.34 155 PRO A C 1
ATOM 1171 O O . PRO A 1 155 ? 20.241 10.088 -2.759 1.00 37.34 155 PRO A O 1
ATOM 1174 N N . GLN A 1 156 ? 21.530 10.235 -0.920 1.00 30.64 156 GLN A N 1
ATOM 1175 C CA . GLN A 1 156 ? 22.798 10.178 -1.630 1.00 30.64 156 GLN A CA 1
ATOM 1176 C C . GLN A 1 156 ? 22.920 8.748 -2.146 1.00 30.64 156 GLN A C 1
ATOM 1178 O O . GLN A 1 156 ? 23.220 7.821 -1.399 1.00 30.64 156 GLN A O 1
ATOM 1183 N N . ILE A 1 157 ? 22.587 8.558 -3.419 1.00 36.22 157 ILE A N 1
ATOM 1184 C CA . ILE A 1 157 ? 22.922 7.336 -4.131 1.00 36.22 157 ILE A CA 1
ATOM 1185 C C . ILE A 1 157 ? 24.429 7.429 -4.355 1.00 36.22 157 ILE A C 1
ATOM 1187 O O . ILE A 1 157 ? 24.883 8.049 -5.316 1.00 36.22 157 ILE A O 1
ATOM 1191 N N . GLU A 1 158 ? 25.205 6.878 -3.425 1.00 30.75 158 GLU A N 1
ATOM 1192 C CA . GLU A 1 158 ? 26.610 6.585 -3.673 1.00 30.75 158 GLU A CA 1
ATOM 1193 C C . GLU A 1 158 ? 26.654 5.477 -4.723 1.00 30.75 158 GLU A C 1
ATOM 1195 O O . GLU A 1 158 ? 26.384 4.306 -4.462 1.00 30.75 158 GLU A O 1
ATOM 1200 N N . VAL A 1 159 ? 26.905 5.884 -5.964 1.00 32.00 159 VAL A N 1
ATOM 1201 C CA . VAL A 1 159 ? 27.270 4.963 -7.030 1.00 32.00 159 VAL A CA 1
ATOM 1202 C C . VAL A 1 159 ? 28.757 4.691 -6.837 1.00 32.00 159 VAL A C 1
ATOM 1204 O O . VAL A 1 159 ? 29.581 5.541 -7.172 1.00 32.00 159 VAL A O 1
ATOM 1207 N N . GLU A 1 160 ? 29.103 3.545 -6.246 1.00 30.53 160 GLU A N 1
ATOM 1208 C CA . GLU A 1 160 ? 30.482 3.050 -6.302 1.00 30.53 160 GLU A CA 1
ATOM 1209 C C . GLU A 1 160 ? 30.863 2.838 -7.777 1.00 30.53 160 GLU A C 1
ATOM 1211 O O . GLU A 1 160 ? 30.123 2.205 -8.539 1.00 30.53 160 GLU A O 1
ATOM 1216 N N . ALA A 1 161 ? 31.973 3.465 -8.173 1.00 35.41 161 ALA A N 1
ATOM 1217 C CA . ALA A 1 161 ? 32.522 3.483 -9.529 1.00 35.41 161 ALA A CA 1
ATOM 1218 C C . ALA A 1 161 ? 33.340 2.227 -9.855 1.00 35.41 161 ALA A C 1
ATOM 1220 O O . ALA A 1 161 ? 34.003 1.694 -8.936 1.00 35.41 161 ALA A O 1
#

Foldseek 3Di:
DDWDDDDPQATEQEDDVVDPPVSVVVLVVCLVVVHFYWYDDVPDTHTDDRLCLSVDDPQLLQLLLLLLVVQKADLQSSLVRGDDDDDPDDDDDPPDDPRVVSSVVSVVSQVVCVVVVQKDWDQDPPPRDIMIHGDPSSNVSNVVVCLVVVVDDHDPPPDDD

pLDDT: mean 71.77, std 17.81, range [30.53, 96.31]

Radius of gyration: 19.53 Å; chains: 1; bounding box: 58×39×53 Å

Secondary structure (DSSP, 8-state):
--EEEEETTEEEE---TT-HHHHHHHHHHHHHTT-EEEEEETTEEEEPPP-GGGG--HHHHHHHHHHHHHSEE-HHHHHHH------S--PPPTT--HHHHHHHHHHHHHHHHHHTTSEEEEE-TTT--EEEEE-HHHHHHHHHHHHHTT-S---------